Protein AF-A0A843YCN8-F1 (afdb_monomer)

pLDDT: mean 77.68, std 14.24, range [36.03, 93.44]

Organism: NCBI:txid2662264

Solvent-accessible surface area (backbone atoms only — not comparable to full-atom values): 4774 Å² total; per-residue (Å²): 132,81,80,76,74,58,42,10,75,74,80,65,44,76,57,42,47,32,28,42,24,41,53,72,81,59,91,84,58,91,68,67,53,78,85,48,54,57,40,61,46,40,22,40,90,48,67,67,42,48,55,50,40,54,50,52,51,35,53,56,32,48,75,70,76,30,86,67,89,70,70,36,77,45,70,65,80,76,130

Mean predicted aligned error: 7.35 Å

Foldseek 3Di:
DPPPQDAQPQPRHGDQFKWKFDDQDDPPPVQQDPVRRPDTGGHHPDPVSVVVRVVVRQVVQVVSVHGDPDIDMGGPPDD

Sequence (79 aa):
MRPLTPKCEVCGGLKPTRGVGFPLLRPPAPDLPHRLRGAVLWICDSTRCDRIAQMRARKAAAAEGVELTTFDRVHIVTP

Radius of gyration: 13.21 Å; Cα contacts (8 Å, |Δi|>4): 121; chains: 1; bounding box: 27×27×41 Å

Structure (mmCIF, N/CA/C/O backbone):
data_AF-A0A843YCN8-F1
#
_entry.id   AF-A0A843YCN8-F1
#
loop_
_atom_site.group_PDB
_atom_site.id
_atom_site.type_symbol
_atom_site.label_atom_id
_atom_site.label_alt_id
_atom_site.label_comp_id
_atom_site.label_asym_id
_atom_site.label_entity_id
_atom_site.label_seq_id
_atom_site.pdbx_PDB_ins_code
_atom_site.Cartn_x
_atom_site.Cartn_y
_atom_site.Cartn_z
_atom_site.occupancy
_atom_site.B_iso_or_equiv
_atom_site.auth_seq_id
_atom_site.auth_comp_id
_atom_site.auth_asym_id
_atom_site.auth_atom_id
_atom_site.pdbx_PDB_model_num
ATOM 1 N N . MET A 1 1 ? -7.956 -7.002 -25.822 1.00 37.34 1 MET A N 1
ATOM 2 C CA . MET A 1 1 ? -7.769 -6.361 -24.501 1.00 37.34 1 MET A CA 1
ATOM 3 C C . MET A 1 1 ? -6.272 -6.159 -24.297 1.00 37.34 1 MET A C 1
ATOM 5 O O . MET A 1 1 ? -5.548 -7.142 -24.350 1.00 37.34 1 MET A O 1
ATOM 9 N N . ARG A 1 2 ? -5.771 -4.917 -24.192 1.00 36.03 2 ARG A N 1
ATOM 10 C CA . ARG A 1 2 ? -4.340 -4.681 -23.904 1.00 36.03 2 ARG A CA 1
ATOM 11 C C . ARG A 1 2 ? -4.060 -5.190 -22.484 1.00 36.03 2 ARG A C 1
ATOM 13 O O . ARG A 1 2 ? -4.808 -4.786 -21.593 1.00 36.03 2 ARG A O 1
ATOM 20 N N . PRO A 1 3 ? -3.035 -6.023 -22.239 1.00 43.03 3 PRO A N 1
ATOM 21 C CA . PRO A 1 3 ? -2.623 -6.296 -20.872 1.00 43.03 3 PRO A CA 1
ATOM 22 C C . PRO A 1 3 ? -2.206 -4.955 -20.267 1.00 43.03 3 PRO A C 1
ATOM 24 O O . PRO A 1 3 ? -1.320 -4.280 -20.795 1.00 43.03 3 PRO A O 1
ATOM 27 N N . LEU A 1 4 ? -2.898 -4.521 -19.213 1.00 55.97 4 LEU A N 1
ATOM 28 C CA . LEU A 1 4 ? -2.437 -3.421 -18.377 1.00 55.97 4 LEU A CA 1
ATOM 29 C C . LEU A 1 4 ? -1.106 -3.891 -17.801 1.00 55.97 4 LEU A C 1
ATOM 31 O O . LEU A 1 4 ? -1.095 -4.646 -16.836 1.00 55.97 4 LEU A O 1
ATOM 35 N N . THR A 1 5 ? 0.014 -3.531 -18.436 1.00 60.44 5 THR A N 1
ATOM 36 C CA . THR A 1 5 ? 1.327 -3.760 -17.839 1.00 60.44 5 THR A CA 1
ATOM 37 C C . THR A 1 5 ? 1.267 -3.091 -16.475 1.00 60.44 5 THR A C 1
ATOM 39 O O . THR A 1 5 ? 1.059 -1.871 -16.431 1.00 60.44 5 THR A O 1
ATOM 42 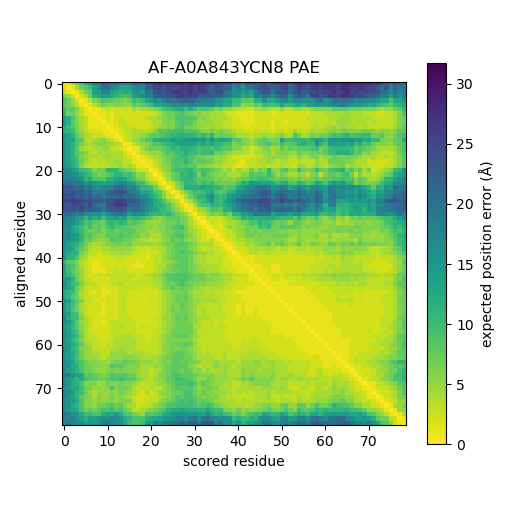N N . PRO A 1 6 ? 1.360 -3.851 -15.374 1.00 74.06 6 PRO A N 1
ATOM 43 C CA . PRO A 1 6 ? 1.210 -3.254 -14.067 1.00 74.06 6 PRO A CA 1
ATOM 44 C C . PRO A 1 6 ? 2.334 -2.221 -13.912 1.00 74.06 6 PRO A C 1
ATOM 46 O O . PRO A 1 6 ? 3.475 -2.434 -14.344 1.00 74.06 6 PRO A O 1
ATOM 49 N N . LYS A 1 7 ? 1.979 -1.043 -13.398 1.00 87.75 7 LYS A N 1
ATOM 50 C CA . LYS A 1 7 ? 2.894 0.079 -13.170 1.00 87.75 7 LYS A CA 1
ATOM 51 C C . LYS A 1 7 ? 3.035 0.296 -11.675 1.00 87.75 7 LYS A C 1
ATOM 53 O O . LYS A 1 7 ? 2.111 0.021 -10.920 1.00 87.75 7 LYS A O 1
ATOM 58 N N . CYS A 1 8 ? 4.177 0.828 -11.264 1.00 89.44 8 CYS A N 1
ATOM 59 C CA . CYS A 1 8 ? 4.356 1.326 -9.913 1.00 89.44 8 CYS A CA 1
ATOM 60 C C . CYS A 1 8 ? 3.335 2.439 -9.641 1.00 89.44 8 CYS A C 1
ATOM 62 O O . CYS A 1 8 ? 3.351 3.476 -10.305 1.00 89.44 8 CYS A O 1
ATOM 64 N N . GLU A 1 9 ? 2.495 2.258 -8.627 1.00 90.00 9 GLU A N 1
ATOM 65 C CA . GLU A 1 9 ? 1.438 3.204 -8.243 1.00 90.00 9 GLU A CA 1
ATOM 66 C C . GLU A 1 9 ? 1.982 4.493 -7.599 1.00 90.00 9 GLU A C 1
ATOM 68 O O . GLU A 1 9 ? 1.247 5.453 -7.346 1.00 90.00 9 GLU A O 1
ATOM 73 N N . VAL A 1 10 ? 3.293 4.543 -7.339 1.00 91.00 10 VAL A N 1
ATOM 74 C CA . VAL A 1 10 ? 3.978 5.727 -6.812 1.00 91.00 10 VAL A CA 1
ATOM 75 C C . VAL A 1 10 ? 4.639 6.547 -7.914 1.00 91.00 10 VAL A C 1
ATOM 77 O O . VAL A 1 10 ? 4.364 7.739 -8.017 1.00 91.00 10 VAL A O 1
ATOM 80 N N . CYS A 1 11 ? 5.527 5.943 -8.709 1.00 91.75 11 CYS A N 1
ATOM 81 C CA . CYS A 1 11 ? 6.336 6.670 -9.694 1.00 91.75 11 CYS A CA 1
ATOM 82 C C . CYS A 1 11 ? 5.874 6.493 -11.146 1.00 91.75 11 CYS A C 1
ATOM 84 O O . CYS A 1 11 ? 6.452 7.108 -12.036 1.00 91.75 11 CYS A O 1
ATOM 86 N N . GLY A 1 12 ? 4.887 5.631 -11.412 1.00 88.69 12 GLY A N 1
ATOM 87 C CA . GLY A 1 12 ? 4.425 5.314 -12.767 1.00 88.69 12 GLY A CA 1
ATOM 88 C C . GLY A 1 12 ? 5.391 4.451 -13.590 1.00 88.69 12 GLY A C 1
ATOM 89 O O . GLY A 1 12 ? 5.098 4.154 -14.749 1.00 88.69 12 GLY A O 1
ATOM 90 N N . GLY A 1 13 ? 6.524 4.039 -13.009 1.00 86.44 13 GLY A N 1
ATOM 91 C CA . GLY A 1 13 ? 7.504 3.163 -13.647 1.00 86.44 13 GLY A CA 1
ATOM 92 C C . GLY A 1 13 ? 6.931 1.787 -13.985 1.00 86.44 13 GLY A C 1
ATOM 93 O O . GLY A 1 13 ? 5.991 1.313 -13.347 1.00 86.44 13 GLY A O 1
ATOM 94 N N . LEU A 1 14 ? 7.496 1.139 -15.000 1.00 78.75 14 LEU A N 1
ATOM 95 C CA . LEU A 1 14 ? 7.099 -0.210 -15.405 1.00 78.75 14 LEU A CA 1
ATOM 96 C C . LEU A 1 14 ? 7.605 -1.248 -14.389 1.00 78.75 14 LEU A C 1
ATOM 98 O O . LEU A 1 14 ? 8.667 -1.052 -13.803 1.00 78.75 14 LEU A O 1
ATOM 102 N N . LYS A 1 15 ? 6.871 -2.362 -14.246 1.00 79.62 15 LYS A N 1
ATOM 103 C CA . LYS A 1 15 ? 7.207 -3.520 -13.392 1.00 79.62 15 LYS A CA 1
ATOM 104 C C . LYS A 1 15 ? 7.179 -3.216 -11.884 1.00 79.62 15 LYS A C 1
ATOM 106 O O . LYS A 1 15 ? 8.230 -3.025 -11.269 1.00 79.62 15 LYS A O 1
ATOM 111 N N . PRO A 1 16 ? 6.000 -3.188 -11.242 1.00 80.12 16 PRO A N 1
ATOM 112 C CA . PRO A 1 16 ? 5.957 -3.411 -9.811 1.00 80.12 16 PRO A CA 1
ATOM 113 C C . PRO A 1 16 ? 6.499 -4.810 -9.515 1.00 80.12 16 PRO A C 1
ATOM 115 O O . PRO A 1 16 ? 6.322 -5.739 -10.301 1.00 80.12 16 PRO A O 1
ATOM 118 N N . THR A 1 17 ? 7.179 -4.929 -8.389 1.00 82.81 17 THR A N 1
ATOM 119 C CA . THR A 1 17 ? 7.850 -6.149 -7.915 1.00 82.81 17 THR A CA 1
ATOM 120 C C . THR A 1 17 ? 7.290 -6.591 -6.566 1.00 82.81 17 THR A C 1
ATOM 122 O O . THR A 1 17 ? 7.368 -7.763 -6.196 1.00 82.81 17 THR A O 1
ATOM 125 N N . ARG A 1 18 ? 6.680 -5.657 -5.830 1.00 84.81 18 ARG A N 1
ATOM 126 C CA . ARG A 1 18 ? 6.115 -5.877 -4.501 1.00 84.81 18 ARG A CA 1
ATOM 127 C C . ARG A 1 18 ? 4.866 -5.036 -4.275 1.00 84.81 18 ARG A C 1
ATOM 129 O O . ARG A 1 18 ? 4.676 -3.995 -4.898 1.00 84.81 18 ARG A O 1
ATOM 136 N N . GLY A 1 19 ? 4.045 -5.484 -3.347 1.00 85.69 19 GLY A N 1
ATOM 137 C CA . GLY A 1 19 ? 2.894 -4.803 -2.798 1.00 85.69 19 GLY A CA 1
ATOM 138 C C . GLY A 1 19 ? 3.172 -4.355 -1.368 1.00 85.69 19 GLY A C 1
ATOM 139 O O . GLY A 1 19 ? 3.707 -5.124 -0.570 1.00 85.69 19 GLY A O 1
ATOM 140 N N . VAL A 1 20 ? 2.806 -3.119 -1.041 1.00 85.62 20 VAL A N 1
ATOM 141 C CA . VAL A 1 20 ? 2.813 -2.585 0.327 1.00 85.62 20 VAL A CA 1
ATOM 142 C C . VAL A 1 20 ? 1.383 -2.242 0.689 1.00 85.62 20 VAL A C 1
ATOM 144 O O . VAL A 1 20 ? 0.759 -1.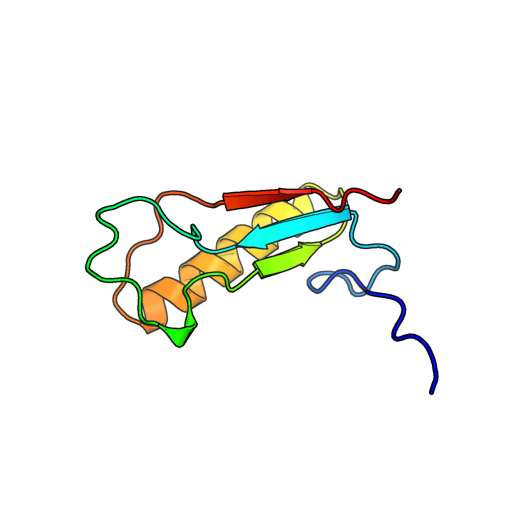414 0.025 1.00 85.62 20 VAL A O 1
ATOM 147 N N . GLY A 1 21 ? 0.849 -2.887 1.717 1.00 80.06 21 GLY A N 1
ATOM 148 C CA . GLY A 1 21 ? -0.570 -2.789 2.006 1.00 80.06 21 GLY A CA 1
ATOM 149 C C . GLY A 1 21 ? -0.929 -2.955 3.465 1.00 80.06 21 GLY A C 1
ATOM 150 O O . GLY A 1 21 ? -0.083 -3.103 4.353 1.00 80.06 21 GLY A O 1
ATOM 151 N N . PHE A 1 22 ? -2.233 -2.905 3.677 1.00 74.12 22 PHE A N 1
ATOM 152 C CA . PHE A 1 22 ? -2.840 -3.193 4.959 1.00 74.12 22 PHE A CA 1
ATOM 153 C C . PHE A 1 22 ? -2.733 -4.687 5.249 1.00 74.12 22 PHE A C 1
ATOM 155 O O . PHE A 1 22 ? -2.878 -5.491 4.322 1.00 74.12 22 PHE A O 1
ATOM 162 N N . PRO A 1 23 ? -2.508 -5.073 6.514 1.00 67.88 23 PRO A N 1
ATOM 163 C CA . PRO A 1 23 ? -2.401 -6.473 6.853 1.00 67.88 23 PRO A CA 1
ATOM 164 C C . PRO A 1 23 ? -3.672 -7.238 6.482 1.00 67.88 23 PRO A C 1
ATOM 166 O O . PRO A 1 23 ? -4.781 -6.778 6.764 1.00 67.88 23 PRO A O 1
ATOM 169 N N . LEU A 1 24 ? -3.510 -8.389 5.820 1.00 60.25 24 LEU A N 1
ATOM 170 C CA . LEU A 1 24 ? -4.646 -9.176 5.324 1.00 60.25 24 LEU A CA 1
ATOM 171 C C . LEU A 1 24 ? -5.445 -9.757 6.490 1.00 60.25 24 LEU A C 1
ATOM 173 O O . LEU A 1 24 ? -6.660 -9.597 6.554 1.00 60.25 24 LEU A O 1
ATOM 177 N N . LEU A 1 25 ? -4.753 -10.408 7.421 1.00 57.91 25 LEU A N 1
ATOM 178 C CA . LEU A 1 25 ? -5.344 -11.116 8.548 1.00 57.91 25 LEU A CA 1
ATOM 179 C C . LEU A 1 25 ? -4.281 -11.273 9.640 1.00 57.91 25 LEU A C 1
ATOM 181 O O . LEU A 1 25 ? -3.530 -12.244 9.660 1.00 57.91 25 LEU A O 1
ATOM 185 N N . ARG A 1 26 ? -4.227 -10.332 10.582 1.00 55.06 26 ARG A N 1
ATOM 186 C CA . ARG A 1 26 ? -3.758 -10.650 11.933 1.00 55.06 26 ARG A CA 1
ATOM 187 C C . ARG A 1 26 ? -4.890 -10.308 12.889 1.00 55.06 26 ARG A C 1
ATOM 189 O O . ARG A 1 26 ? -5.193 -9.125 13.040 1.00 55.06 26 ARG A O 1
ATOM 196 N N . PRO A 1 27 ? -5.574 -11.293 13.489 1.00 51.75 27 PRO A N 1
ATOM 197 C CA . PRO A 1 27 ? -6.404 -10.985 14.638 1.00 51.75 27 PRO A CA 1
ATOM 198 C C . PRO A 1 27 ? -5.485 -10.437 15.750 1.00 51.75 27 PRO A C 1
ATOM 200 O O . PRO A 1 27 ? -4.426 -11.023 15.981 1.00 51.75 27 PRO A O 1
ATOM 203 N N . PRO A 1 28 ? -5.830 -9.330 16.424 1.00 51.38 28 PRO A N 1
ATOM 204 C CA . PRO A 1 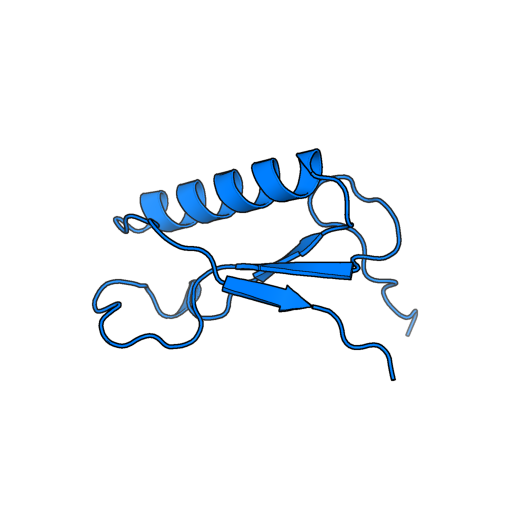28 ? -7.011 -8.501 16.268 1.00 51.38 28 PRO A CA 1
ATOM 205 C C . PRO A 1 28 ? -6.600 -7.174 15.591 1.00 51.38 28 PRO A C 1
ATOM 207 O O . PRO A 1 28 ? -5.979 -6.319 16.213 1.00 51.38 28 PRO A O 1
ATOM 210 N N . ALA A 1 29 ? -6.991 -6.949 14.337 1.00 55.34 29 ALA A N 1
ATOM 211 C CA . ALA A 1 29 ? -7.178 -5.589 13.827 1.00 55.34 29 ALA A CA 1
ATOM 212 C C . ALA A 1 29 ? -8.686 -5.286 13.882 1.00 55.34 29 ALA A C 1
ATOM 214 O O . ALA A 1 29 ? -9.333 -5.287 12.831 1.00 55.34 29 ALA A O 1
ATOM 215 N N . PRO A 1 30 ? -9.283 -5.144 15.088 1.00 55.69 30 PRO A N 1
ATOM 216 C CA . PRO A 1 30 ? -10.729 -5.024 15.249 1.00 55.69 30 PRO A CA 1
ATOM 217 C C . PRO A 1 30 ? -11.281 -3.766 14.569 1.00 55.69 30 PRO A C 1
ATOM 219 O O . PRO A 1 30 ? -12.470 -3.720 14.276 1.00 55.69 30 PRO A O 1
ATOM 222 N N . ASP A 1 31 ? -10.415 -2.827 14.184 1.00 67.19 31 ASP A N 1
ATOM 223 C CA . ASP A 1 31 ? -10.835 -1.512 13.715 1.00 67.19 31 ASP A CA 1
ATOM 224 C C . ASP A 1 31 ? -10.560 -1.250 12.232 1.00 67.19 31 ASP A C 1
ATOM 226 O O . ASP A 1 31 ? -10.926 -0.191 11.741 1.00 67.19 31 ASP A O 1
ATOM 230 N N . LEU A 1 32 ? -9.947 -2.174 11.473 1.00 68.31 32 LEU A N 1
ATOM 231 C CA . LEU A 1 32 ? -9.688 -1.904 10.053 1.00 68.31 32 LEU A CA 1
ATOM 232 C C . LEU A 1 32 ? -10.983 -2.056 9.226 1.00 68.31 32 LEU A C 1
ATOM 234 O O . LEU A 1 32 ? -11.503 -3.183 9.138 1.00 68.31 32 LEU A O 1
ATOM 238 N N . PRO A 1 33 ? -11.490 -0.990 8.566 1.00 73.12 33 PRO A N 1
ATOM 239 C CA . PRO A 1 33 ? -12.676 -1.079 7.725 1.00 73.12 33 PRO A CA 1
ATOM 240 C C . PRO A 1 33 ? -12.498 -2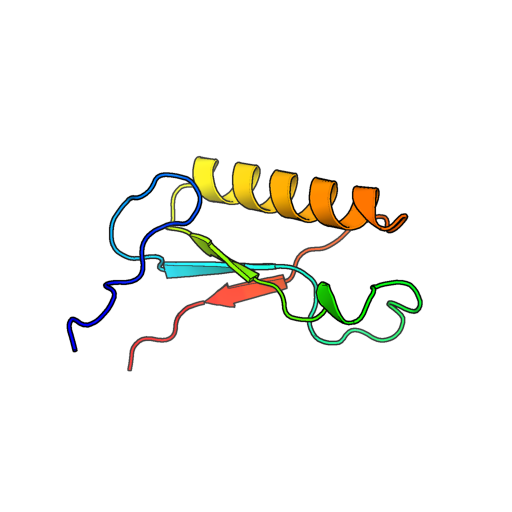.114 6.622 1.00 73.12 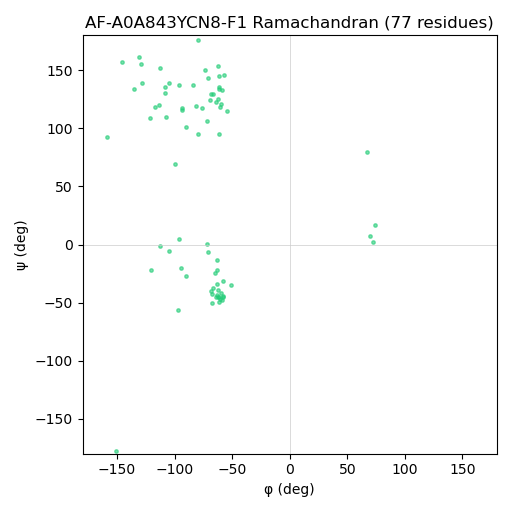33 PRO A C 1
ATOM 242 O O . PRO A 1 33 ? -11.414 -2.248 6.050 1.00 73.12 33 PRO A O 1
ATOM 245 N N . HIS A 1 34 ? -13.587 -2.791 6.255 1.00 74.88 34 HIS A N 1
ATOM 246 C CA . HIS A 1 34 ? -13.577 -3.812 5.202 1.00 74.88 34 HIS A CA 1
ATOM 247 C C . HIS A 1 34 ? -12.937 -3.329 3.892 1.00 74.88 34 HIS A C 1
ATOM 249 O O . HIS A 1 34 ? -12.230 -4.100 3.254 1.00 74.88 34 HIS A O 1
ATOM 255 N N . ARG A 1 35 ? -13.113 -2.050 3.532 1.00 74.81 35 ARG A N 1
ATOM 256 C CA . ARG A 1 35 ? -12.521 -1.448 2.325 1.00 74.81 35 ARG A CA 1
ATOM 257 C C . ARG A 1 35 ? -10.993 -1.375 2.321 1.00 74.81 35 ARG A C 1
ATOM 259 O O . ARG A 1 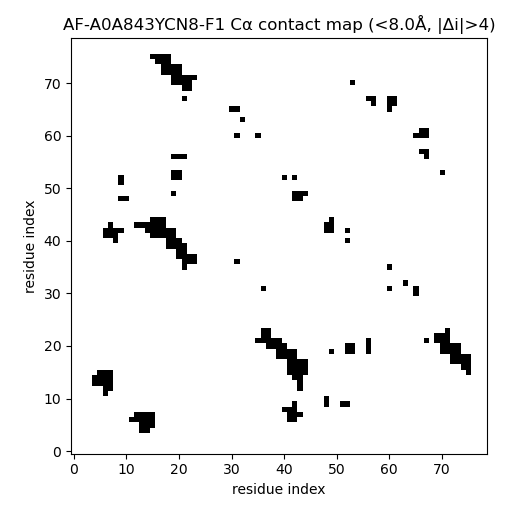35 ? -10.402 -1.290 1.252 1.00 74.81 35 ARG A O 1
ATOM 266 N N . LEU A 1 36 ? -10.361 -1.362 3.494 1.00 73.81 36 LEU A N 1
ATOM 267 C CA . LEU A 1 36 ? -8.906 -1.291 3.616 1.00 73.81 36 LEU A CA 1
ATOM 268 C C . LEU A 1 36 ? -8.271 -2.678 3.749 1.00 73.81 36 LEU A C 1
ATOM 270 O O . LEU A 1 36 ? -7.084 -2.829 3.475 1.00 73.81 36 LEU A O 1
ATOM 274 N N . ARG A 1 37 ? -9.033 -3.706 4.141 1.00 75.69 37 ARG A N 1
ATOM 275 C CA . ARG A 1 37 ? -8.507 -5.067 4.318 1.00 75.69 37 ARG A CA 1
ATOM 276 C C . ARG A 1 37 ? -8.018 -5.624 2.987 1.00 75.69 37 ARG A C 1
ATOM 278 O O . ARG A 1 37 ? -8.773 -5.696 2.023 1.00 75.69 37 ARG A O 1
ATOM 285 N N . GLY A 1 38 ? -6.746 -6.014 2.940 1.00 71.88 38 GLY A N 1
ATOM 286 C CA . GLY A 1 38 ? -6.125 -6.534 1.722 1.00 71.88 38 GLY A CA 1
ATOM 287 C C . GLY A 1 38 ? -5.911 -5.501 0.617 1.00 71.88 38 GLY A C 1
ATOM 288 O O . GLY A 1 38 ? -5.496 -5.879 -0.477 1.00 71.88 38 GLY A O 1
ATOM 289 N N . ALA A 1 39 ? -6.154 -4.210 0.875 1.00 82.25 39 ALA A N 1
ATOM 290 C CA . ALA A 1 39 ? -5.757 -3.166 -0.057 1.0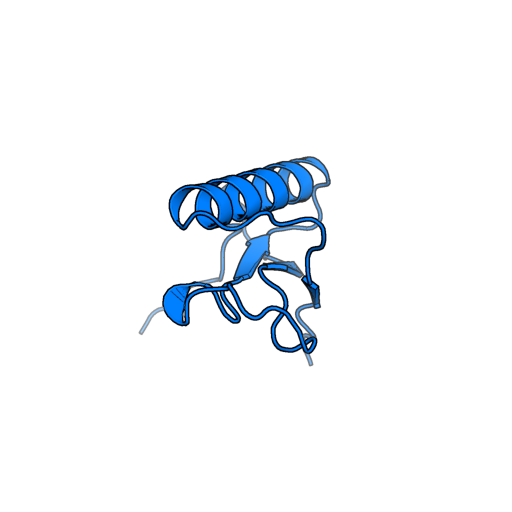0 82.25 39 ALA A CA 1
ATOM 291 C C . ALA A 1 39 ? -4.223 -3.071 -0.083 1.00 82.25 39 ALA A C 1
ATOM 293 O O . ALA A 1 39 ? -3.556 -3.007 0.954 1.00 82.25 39 ALA A O 1
ATOM 294 N N . VAL A 1 40 ? -3.658 -3.084 -1.286 1.00 86.19 40 VAL A N 1
ATOM 295 C CA . VAL A 1 40 ? -2.216 -3.150 -1.524 1.00 86.19 40 VAL A CA 1
ATOM 296 C C . VAL A 1 40 ? -1.854 -2.143 -2.606 1.00 86.19 40 VAL A C 1
ATOM 298 O O . VAL A 1 40 ? -2.520 -2.082 -3.633 1.00 86.19 40 VAL A O 1
ATOM 301 N N . LEU A 1 41 ? -0.787 -1.377 -2.374 1.00 88.00 41 LEU A N 1
ATOM 302 C CA . LEU A 1 41 ? -0.146 -0.541 -3.384 1.00 88.00 41 LEU A CA 1
ATOM 303 C C . LEU A 1 41 ? 1.001 -1.317 -4.030 1.00 88.00 41 LEU A C 1
ATOM 305 O O . LEU A 1 41 ? 1.984 -1.650 -3.364 1.00 88.00 41 LEU A O 1
ATOM 309 N N . TRP A 1 42 ? 0.906 -1.560 -5.330 1.00 89.50 42 TRP A N 1
ATOM 310 C CA . TRP A 1 42 ? 1.935 -2.212 -6.127 1.00 89.50 42 TRP A CA 1
ATOM 311 C C . TRP A 1 42 ? 3.026 -1.217 -6.519 1.00 89.50 42 TRP A C 1
ATOM 313 O O . TRP A 1 42 ? 2.798 -0.216 -7.202 1.00 89.50 42 TRP A O 1
ATOM 323 N N . ILE A 1 43 ? 4.252 -1.491 -6.089 1.00 90.88 43 ILE A N 1
ATOM 324 C CA . ILE A 1 43 ? 5.404 -0.608 -6.256 1.00 90.88 43 ILE A CA 1
ATOM 325 C C . ILE A 1 43 ? 6.618 -1.349 -6.814 1.00 90.88 43 ILE A C 1
ATOM 327 O O . ILE A 1 43 ? 6.726 -2.571 -6.739 1.00 90.88 43 ILE A O 1
ATOM 331 N N . CYS A 1 44 ? 7.560 -0.585 -7.360 1.00 90.62 44 CYS A N 1
ATOM 332 C CA . CYS A 1 44 ? 8.881 -1.088 -7.726 1.00 90.62 44 CYS A CA 1
ATOM 333 C C . CYS A 1 44 ? 9.820 -1.205 -6.504 1.00 90.62 44 CYS A C 1
ATOM 335 O O . CYS A 1 44 ? 9.511 -0.752 -5.393 1.00 90.62 44 CYS A O 1
ATOM 337 N N . ASP A 1 45 ? 11.024 -1.738 -6.726 1.00 87.81 45 ASP A N 1
ATOM 338 C CA . ASP A 1 45 ? 12.032 -1.972 -5.677 1.00 87.81 45 ASP A CA 1
ATOM 339 C C . ASP A 1 45 ? 12.702 -0.707 -5.118 1.00 87.81 45 ASP A C 1
ATOM 341 O O . ASP A 1 45 ? 13.485 -0.768 -4.169 1.00 87.81 45 ASP A O 1
ATOM 345 N N . SER A 1 46 ? 12.328 0.476 -5.605 1.00 90.00 46 SER A N 1
ATOM 346 C CA . SER A 1 46 ? 12.817 1.738 -5.055 1.00 90.00 46 SER A CA 1
ATOM 347 C C . SER A 1 46 ? 12.407 1.919 -3.588 1.00 90.00 46 SER A C 1
ATOM 349 O O . SER A 1 46 ? 11.219 1.937 -3.258 1.00 90.00 46 SER A O 1
ATOM 351 N N . THR A 1 47 ? 13.388 2.149 -2.712 1.00 90.75 47 THR A N 1
ATOM 352 C CA . THR A 1 47 ? 13.175 2.509 -1.296 1.00 90.75 47 THR A CA 1
ATOM 353 C C . THR A 1 47 ? 12.346 3.785 -1.138 1.00 90.75 47 THR A C 1
ATOM 355 O O . THR A 1 47 ? 11.564 3.913 -0.197 1.00 90.75 47 THR A O 1
ATOM 358 N N . ARG A 1 48 ? 12.454 4.722 -2.090 1.00 93.44 48 ARG A N 1
ATOM 359 C CA . ARG A 1 48 ? 11.607 5.920 -2.149 1.00 93.44 48 ARG A CA 1
ATOM 360 C C . ARG A 1 48 ? 10.142 5.554 -2.387 1.00 93.44 48 ARG A C 1
ATOM 362 O O . ARG A 1 48 ? 9.272 6.105 -1.719 1.00 93.44 48 ARG A O 1
ATOM 369 N N . CYS A 1 49 ? 9.870 4.639 -3.319 1.00 91.88 49 CYS A N 1
ATOM 370 C CA . CYS A 1 49 ? 8.501 4.203 -3.603 1.00 91.88 49 CYS A CA 1
ATOM 371 C C . CYS A 1 49 ? 7.897 3.443 -2.421 1.00 91.88 49 CYS A C 1
ATOM 373 O O . CYS A 1 49 ? 6.737 3.668 -2.097 1.00 91.88 49 CYS A O 1
ATOM 375 N N . ASP A 1 50 ? 8.699 2.638 -1.725 1.00 91.31 50 ASP A N 1
ATOM 376 C CA . ASP A 1 50 ? 8.283 1.940 -0.505 1.00 91.31 50 ASP A CA 1
ATOM 377 C C . ASP A 1 50 ? 7.889 2.908 0.616 1.00 91.31 50 ASP A C 1
ATOM 379 O O . ASP A 1 50 ? 6.777 2.829 1.137 1.00 91.31 50 ASP A O 1
ATOM 383 N N . ARG A 1 51 ? 8.729 3.907 0.915 1.00 91.75 51 ARG A N 1
ATOM 384 C CA . ARG A 1 51 ? 8.402 4.932 1.923 1.00 91.75 51 ARG A CA 1
ATOM 385 C C . ARG A 1 51 ? 7.131 5.709 1.582 1.00 91.75 51 ARG A C 1
ATOM 387 O O . ARG A 1 51 ? 6.316 5.972 2.464 1.00 91.75 51 ARG A O 1
ATOM 394 N N . ILE A 1 52 ? 6.946 6.078 0.313 1.00 93.06 52 ILE A N 1
ATOM 395 C CA . ILE A 1 52 ? 5.741 6.796 -0.124 1.00 93.06 52 ILE A CA 1
ATOM 396 C C . ILE A 1 52 ? 4.507 5.890 -0.041 1.00 93.06 52 ILE A C 1
ATOM 398 O O . ILE A 1 52 ? 3.455 6.355 0.392 1.00 93.06 52 ILE A O 1
ATOM 402 N N . ALA A 1 53 ? 4.616 4.611 -0.408 1.00 90.81 53 ALA A N 1
ATOM 403 C CA . ALA A 1 53 ? 3.512 3.664 -0.287 1.00 90.81 53 ALA A CA 1
ATOM 404 C C . ALA A 1 53 ? 3.092 3.466 1.175 1.00 90.81 53 ALA A C 1
ATOM 406 O O . ALA A 1 53 ? 1.909 3.579 1.485 1.00 90.81 53 ALA A O 1
ATOM 407 N N . GLN A 1 54 ? 4.055 3.296 2.086 1.00 90.62 54 GLN A N 1
ATOM 408 C CA . GLN A 1 54 ? 3.797 3.237 3.529 1.00 90.62 54 GLN A CA 1
ATOM 409 C C . GLN A 1 54 ? 3.099 4.508 4.042 1.00 90.62 54 GLN A C 1
ATOM 411 O O . GLN A 1 54 ? 2.121 4.432 4.786 1.00 90.62 54 GLN A O 1
ATOM 416 N N . MET A 1 55 ? 3.560 5.690 3.617 1.00 91.50 55 MET A N 1
ATOM 417 C CA . MET A 1 55 ? 2.933 6.966 3.978 1.00 91.50 55 MET A CA 1
ATOM 418 C C . MET A 1 55 ? 1.487 7.057 3.469 1.00 91.50 55 MET A C 1
ATOM 420 O O . MET A 1 55 ? 0.599 7.467 4.216 1.00 91.50 55 MET A O 1
ATOM 424 N N . ARG A 1 56 ? 1.234 6.667 2.213 1.00 90.62 56 ARG A N 1
ATOM 425 C CA . ARG A 1 56 ? -0.114 6.663 1.622 1.00 90.62 56 ARG A CA 1
ATOM 426 C C . ARG A 1 56 ? -1.042 5.690 2.343 1.00 90.62 56 ARG A C 1
ATOM 428 O O . ARG A 1 56 ? -2.165 6.074 2.655 1.00 90.62 56 ARG A O 1
ATOM 435 N N . ALA A 1 57 ? -0.562 4.488 2.662 1.00 87.56 57 ALA A N 1
ATOM 436 C CA . ALA A 1 57 ? -1.315 3.506 3.435 1.00 87.56 57 ALA A CA 1
ATOM 437 C C . ALA A 1 57 ? -1.678 4.051 4.828 1.00 87.56 57 ALA A C 1
ATOM 439 O O . ALA A 1 57 ? -2.848 4.030 5.197 1.00 87.56 57 ALA A O 1
ATOM 440 N N . ARG A 1 58 ? -0.722 4.653 5.557 1.00 87.88 58 ARG A N 1
ATOM 441 C CA . ARG A 1 58 ? -0.998 5.318 6.848 1.00 87.88 58 ARG A CA 1
ATOM 442 C C . ARG A 1 58 ? -2.027 6.429 6.733 1.00 87.88 58 ARG A C 1
ATOM 444 O O . ARG A 1 58 ? -2.931 6.497 7.552 1.00 87.88 58 ARG A O 1
ATOM 451 N N . LYS A 1 59 ? -1.907 7.291 5.721 1.00 89.44 59 LYS A N 1
ATOM 452 C CA . LYS A 1 59 ? -2.858 8.388 5.507 1.00 89.44 59 LYS A CA 1
ATOM 453 C C . LYS A 1 59 ? -4.267 7.861 5.228 1.00 89.44 59 LYS A C 1
ATOM 455 O O . LYS A 1 59 ? -5.230 8.431 5.726 1.00 89.44 59 LYS A O 1
ATOM 460 N N . ALA A 1 60 ? -4.376 6.778 4.461 1.00 86.31 60 ALA A N 1
ATOM 461 C CA . ALA A 1 60 ? -5.646 6.118 4.198 1.00 86.31 60 ALA A CA 1
ATOM 462 C C . ALA A 1 60 ? -6.230 5.461 5.461 1.00 86.31 60 ALA A C 1
ATOM 464 O O . ALA A 1 60 ? -7.406 5.661 5.714 1.00 86.31 60 ALA A O 1
ATOM 465 N N . ALA A 1 61 ? -5.435 4.775 6.295 1.00 83.31 61 ALA A N 1
ATOM 466 C CA . ALA A 1 61 ? -5.901 4.300 7.610 1.00 83.31 61 ALA A CA 1
ATOM 467 C C . ALA A 1 61 ? -6.378 5.442 8.510 1.00 83.31 61 ALA A C 1
ATOM 469 O O . ALA A 1 61 ? -7.459 5.363 9.082 1.00 83.31 61 ALA A O 1
ATOM 470 N N . ALA A 1 62 ? -5.589 6.512 8.613 1.00 86.56 62 ALA A N 1
ATOM 471 C CA . ALA A 1 62 ? -5.900 7.629 9.496 1.00 86.56 62 ALA A CA 1
ATOM 472 C C . ALA A 1 62 ? -7.199 8.342 9.088 1.00 86.56 62 ALA A C 1
ATOM 474 O O . ALA A 1 62 ? -7.950 8.781 9.954 1.00 86.56 62 ALA A O 1
ATOM 475 N N . ALA A 1 63 ? -7.498 8.415 7.785 1.00 87.69 63 ALA A N 1
ATOM 476 C CA . ALA A 1 63 ? -8.772 8.936 7.282 1.00 87.69 63 ALA A CA 1
ATOM 477 C C . ALA A 1 63 ? -9.983 8.096 7.730 1.00 87.69 63 ALA A C 1
ATOM 479 O O . ALA A 1 63 ? -11.099 8.604 7.780 1.00 87.69 63 ALA A O 1
ATOM 480 N N . GLU A 1 64 ? -9.753 6.835 8.090 1.00 84.19 64 GLU A N 1
ATOM 481 C CA . GLU A 1 64 ? -10.749 5.915 8.637 1.00 84.19 64 GLU A CA 1
ATOM 482 C C . GLU A 1 64 ? -10.744 5.849 10.169 1.00 84.19 64 GLU A C 1
ATOM 484 O O . GLU A 1 64 ? -11.439 5.019 10.746 1.00 84.19 64 GLU A O 1
ATOM 489 N N . GLY A 1 65 ? -9.937 6.678 10.836 1.00 83.94 65 GLY A N 1
ATOM 490 C CA . GLY A 1 65 ? -9.766 6.619 12.286 1.00 83.94 65 GLY A CA 1
ATOM 491 C C . GLY A 1 65 ? -8.918 5.439 12.769 1.00 83.94 65 GLY A C 1
ATOM 492 O O . GLY A 1 65 ? -8.955 5.121 13.953 1.00 83.94 65 GLY A O 1
ATOM 493 N N . VAL A 1 66 ? -8.144 4.797 11.886 1.00 82.69 66 VAL A N 1
ATOM 494 C CA . VAL A 1 66 ? -7.266 3.678 12.251 1.00 82.69 66 VAL A CA 1
ATOM 495 C C . VAL A 1 66 ? -5.808 4.108 12.291 1.00 82.69 66 VAL A C 1
ATOM 497 O O . VAL A 1 66 ? -5.314 4.798 11.398 1.00 82.69 66 VAL A O 1
ATOM 500 N N . GLU A 1 67 ? -5.079 3.632 13.295 1.00 82.94 67 GLU A N 1
ATOM 501 C CA . GLU A 1 67 ? -3.631 3.779 13.358 1.00 82.94 67 GLU A CA 1
ATOM 502 C C . GLU A 1 67 ? -2.921 2.552 12.761 1.00 82.94 67 GLU A C 1
ATOM 504 O O . GLU A 1 67 ? -3.005 1.434 13.268 1.00 82.94 67 GLU A O 1
ATOM 509 N N . LEU A 1 68 ? -2.189 2.761 11.661 1.00 77.75 68 LEU A N 1
ATOM 510 C CA . LEU A 1 68 ? -1.382 1.725 11.009 1.00 77.75 68 LEU A CA 1
ATOM 511 C C . LEU A 1 68 ? 0.046 1.705 11.576 1.00 77.75 68 LEU A C 1
ATOM 513 O O . LEU A 1 68 ? 0.907 2.495 11.168 1.00 77.75 68 LEU A O 1
ATOM 517 N N . THR A 1 69 ? 0.319 0.758 12.471 1.00 78.62 69 THR A N 1
ATOM 518 C CA . THR A 1 69 ? 1.656 0.552 13.060 1.00 78.62 69 THR A CA 1
ATOM 519 C C . THR A 1 69 ? 2.523 -0.421 12.258 1.00 78.62 69 THR A C 1
ATOM 521 O O . THR A 1 69 ? 3.749 -0.301 12.249 1.00 78.62 69 THR A O 1
ATOM 524 N N . THR A 1 70 ? 1.903 -1.353 11.530 1.00 79.25 70 THR A N 1
ATOM 525 C CA . THR A 1 70 ? 2.575 -2.395 10.739 1.00 79.25 70 THR A CA 1
ATOM 526 C C . THR A 1 70 ? 2.041 -2.439 9.310 1.00 79.25 70 THR A C 1
ATOM 528 O O . THR A 1 70 ? 0.921 -2.016 9.050 1.00 79.25 70 THR A O 1
ATOM 531 N N . PHE A 1 71 ? 2.850 -2.938 8.376 1.00 81.56 71 PHE A N 1
ATOM 532 C CA . PHE A 1 71 ? 2.477 -3.091 6.968 1.00 81.56 71 PHE A CA 1
ATOM 533 C C . PHE A 1 71 ? 2.759 -4.518 6.520 1.00 81.56 71 PHE A C 1
ATOM 535 O O . PHE A 1 71 ? 3.831 -5.047 6.831 1.00 81.56 71 PHE A O 1
ATOM 542 N N . ASP A 1 72 ? 1.853 -5.095 5.735 1.00 81.38 72 ASP A N 1
ATOM 543 C CA . ASP A 1 72 ? 2.145 -6.338 5.031 1.00 81.38 72 ASP A CA 1
ATOM 544 C C . ASP A 1 72 ? 2.877 -6.020 3.725 1.00 81.38 72 ASP A C 1
ATOM 546 O O . ASP A 1 72 ? 2.560 -5.066 3.001 1.00 81.38 72 ASP A O 1
ATOM 550 N N . ARG A 1 73 ? 3.900 -6.830 3.447 1.00 83.81 73 ARG A N 1
ATOM 551 C CA . ARG A 1 73 ? 4.676 -6.782 2.210 1.00 83.81 73 ARG A CA 1
ATOM 552 C C . ARG A 1 73 ? 4.420 -8.059 1.434 1.00 83.81 73 ARG A C 1
ATOM 554 O O . ARG A 1 73 ? 4.706 -9.147 1.923 1.00 83.81 73 ARG A O 1
ATOM 561 N N . VAL A 1 74 ? 3.893 -7.911 0.227 1.00 81.25 74 VAL A N 1
ATOM 562 C CA . VAL A 1 74 ? 3.608 -9.024 -0.681 1.00 81.25 74 VAL A CA 1
ATOM 563 C C . VAL A 1 74 ? 4.612 -8.960 -1.819 1.00 81.25 74 VAL A C 1
ATOM 565 O O . VAL A 1 74 ? 4.802 -7.902 -2.404 1.00 81.25 74 VAL A O 1
ATOM 568 N N . HIS A 1 75 ? 5.271 -10.061 -2.153 1.00 77.94 75 HIS A N 1
ATOM 569 C CA . HIS A 1 75 ? 6.140 -10.111 -3.327 1.00 77.94 75 HIS A CA 1
ATOM 570 C C . HIS A 1 75 ? 5.363 -10.689 -4.505 1.00 77.94 75 HIS A C 1
ATOM 572 O O . HIS A 1 75 ? 4.621 -11.658 -4.337 1.00 77.94 75 HIS A O 1
ATOM 578 N N . ILE A 1 7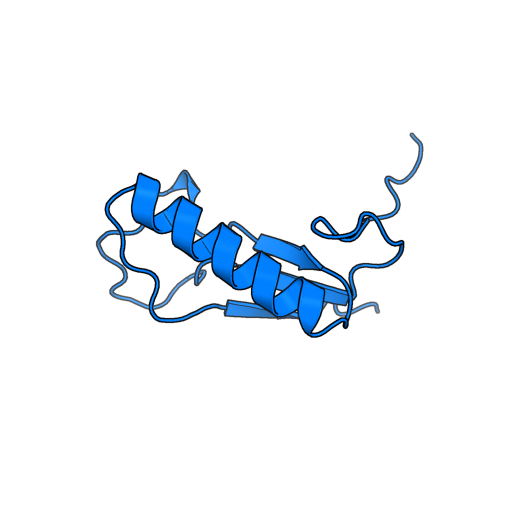6 ? 5.516 -10.095 -5.691 1.00 70.75 76 ILE A N 1
ATOM 579 C CA . ILE A 1 76 ? 4.985 -10.703 -6.911 1.00 70.75 76 ILE A CA 1
ATOM 580 C C . ILE A 1 76 ? 5.876 -11.905 -7.206 1.00 70.75 76 ILE A C 1
ATOM 582 O O . ILE A 1 76 ? 7.023 -11.750 -7.620 1.00 70.75 76 ILE A O 1
ATOM 586 N N . VAL A 1 77 ? 5.354 -13.102 -6.959 1.00 62.12 77 VAL A N 1
ATOM 587 C CA . VAL A 1 77 ? 5.989 -14.338 -7.407 1.00 62.12 77 VAL A CA 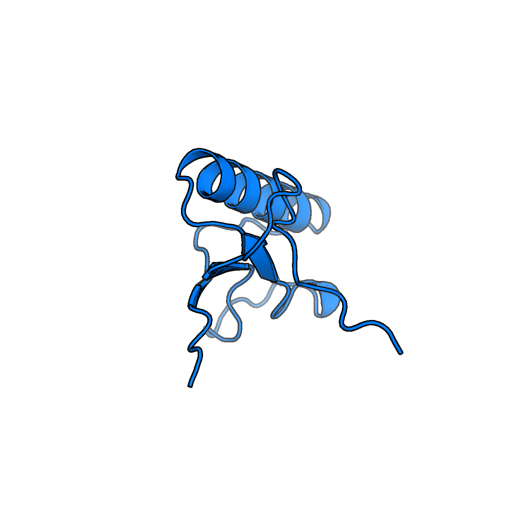1
ATOM 588 C C . VAL A 1 77 ? 5.631 -14.486 -8.880 1.00 62.12 77 VAL A C 1
ATOM 590 O O . VAL A 1 77 ? 4.534 -14.920 -9.222 1.00 62.12 77 VAL A O 1
ATOM 593 N N . THR A 1 78 ? 6.515 -14.033 -9.763 1.00 53.34 78 THR A N 1
ATOM 594 C CA . THR A 1 78 ? 6.451 -14.445 -11.168 1.00 53.34 78 THR A CA 1
ATOM 595 C C . THR A 1 78 ? 6.822 -15.928 -11.244 1.00 53.34 78 THR A C 1
ATOM 597 O O . THR A 1 78 ? 7.882 -16.270 -10.715 1.00 53.34 78 THR A O 1
ATOM 600 N N . PRO A 1 79 ? 5.970 -16.794 -11.827 1.00 47.19 79 PRO A N 1
ATOM 601 C CA . PRO A 1 79 ? 6.348 -18.169 -12.144 1.00 47.19 79 PRO A CA 1
ATOM 602 C C . PRO A 1 79 ? 7.481 -18.223 -13.176 1.00 47.19 79 PRO A C 1
ATOM 604 O O . PRO A 1 79 ? 7.632 -17.245 -13.950 1.00 47.19 79 PRO A O 1
#

Secondary structure (DSSP, 8-state):
------B-TTT--B---EEEES-S--S--TT--TTTTT-EEEE-S-HHHHHHHHHHHHHHHHHTT------EEEE----